Protein AF-A0AA38SJX4-F1 (afdb_monomer_lite)

Structure (mmCIF, N/CA/C/O backbone):
data_AF-A0AA38SJX4-F1
#
_entry.id   AF-A0AA38SJX4-F1
#
loop_
_atom_site.group_PDB
_atom_site.id
_atom_site.type_symbol
_atom_site.label_atom_id
_atom_site.label_alt_id
_atom_site.label_comp_id
_atom_site.label_asym_id
_atom_site.label_entity_id
_atom_site.label_seq_id
_atom_site.pdbx_PDB_ins_code
_atom_site.Cartn_x
_atom_site.Cartn_y
_atom_site.Cartn_z
_atom_site.occupancy
_atom_site.B_iso_or_equiv
_atom_site.auth_seq_id
_atom_site.auth_comp_id
_atom_site.auth_asym_id
_atom_site.auth_atom_id
_atom_site.pdbx_PDB_model_num
ATOM 1 N N . MET A 1 1 ? 19.675 -22.986 15.579 1.00 31.70 1 MET A N 1
ATOM 2 C CA . MET A 1 1 ? 18.837 -21.992 16.276 1.00 31.70 1 MET A CA 1
ATOM 3 C C . MET A 1 1 ? 17.656 -21.711 15.359 1.00 31.70 1 MET A C 1
ATOM 5 O O . MET A 1 1 ? 17.859 -21.145 14.297 1.00 31.70 1 MET A O 1
ATOM 9 N N . LYS A 1 2 ? 16.484 -22.285 15.649 1.00 25.39 2 LYS A N 1
ATOM 10 C CA . LYS A 1 2 ? 15.277 -22.107 14.831 1.00 25.39 2 LYS A CA 1
ATOM 11 C C . LYS A 1 2 ? 14.527 -20.916 15.412 1.00 25.39 2 LYS A C 1
ATOM 13 O O . LYS A 1 2 ? 14.099 -20.999 16.559 1.00 25.39 2 LYS A O 1
ATOM 18 N N . TYR A 1 3 ? 14.403 -19.830 14.657 1.00 29.89 3 TYR A N 1
ATOM 19 C CA . TYR A 1 3 ? 13.421 -18.801 14.979 1.00 29.89 3 TYR A CA 1
ATOM 20 C C . TYR A 1 3 ? 12.045 -19.470 14.898 1.00 29.89 3 TYR A C 1
ATOM 22 O O . TYR A 1 3 ? 11.749 -20.079 13.864 1.00 29.89 3 TYR A O 1
ATOM 30 N N . PRO A 1 4 ? 11.231 -19.469 15.967 1.00 36.31 4 PRO A N 1
ATOM 31 C CA . PRO A 1 4 ? 9.876 -19.960 15.846 1.00 36.31 4 PRO A CA 1
ATOM 32 C C . PRO A 1 4 ? 9.162 -19.006 14.892 1.00 36.31 4 PRO A C 1
ATOM 34 O O . PRO A 1 4 ? 9.014 -17.821 15.179 1.00 36.31 4 PRO A O 1
ATOM 37 N N . ALA A 1 5 ? 8.780 -19.525 13.726 1.00 39.41 5 ALA A N 1
ATOM 38 C CA . ALA A 1 5 ? 7.816 -18.872 12.865 1.00 39.41 5 ALA A CA 1
ATOM 39 C C . ALA A 1 5 ? 6.580 -18.592 13.726 1.00 39.41 5 ALA A C 1
ATOM 41 O O . ALA A 1 5 ? 5.920 -19.525 14.189 1.00 39.41 5 ALA A O 1
ATOM 42 N N . VAL A 1 6 ? 6.323 -17.315 14.008 1.00 38.84 6 VAL A N 1
ATOM 43 C CA . VAL A 1 6 ? 5.141 -16.878 14.746 1.00 38.84 6 VAL A CA 1
ATOM 44 C C . VAL A 1 6 ? 3.952 -17.091 13.815 1.00 38.84 6 VAL A C 1
ATOM 46 O O . VAL A 1 6 ? 3.635 -16.282 12.948 1.00 38.84 6 VAL A O 1
ATOM 49 N N . SER A 1 7 ? 3.363 -18.275 13.933 1.00 40.12 7 SER A N 1
ATOM 50 C CA . SER A 1 7 ? 2.125 -18.663 13.283 1.00 40.12 7 SER A CA 1
ATOM 51 C C . SER A 1 7 ? 0.978 -18.142 14.137 1.00 40.12 7 SER A C 1
ATOM 53 O O . SER A 1 7 ? 0.666 -18.754 15.149 1.00 40.12 7 SER A O 1
ATOM 55 N N . THR A 1 8 ? 0.429 -16.989 13.744 1.00 37.12 8 THR A N 1
ATOM 56 C CA . THR A 1 8 ? -1.003 -16.627 13.779 1.00 37.12 8 THR A CA 1
ATOM 57 C C . THR A 1 8 ? -1.141 -15.1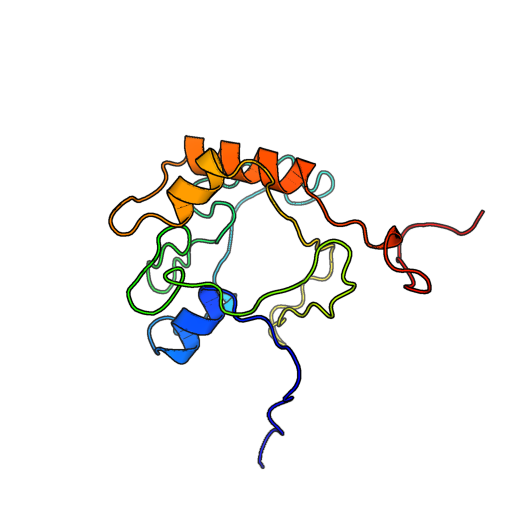84 13.275 1.00 37.12 8 THR A C 1
ATOM 59 O O . THR A 1 8 ? -0.817 -14.246 13.990 1.00 37.12 8 THR A O 1
ATOM 62 N N . ALA A 1 9 ? -1.574 -15.038 12.014 1.00 41.00 9 ALA A N 1
ATOM 63 C CA . ALA A 1 9 ? -1.917 -13.789 11.312 1.00 41.00 9 ALA A CA 1
ATOM 64 C C . ALA A 1 9 ? -0.812 -12.712 11.170 1.00 41.00 9 ALA A C 1
ATOM 66 O O . ALA A 1 9 ? -0.988 -11.559 11.546 1.00 41.00 9 ALA A O 1
ATOM 67 N N . VAL A 1 10 ? 0.309 -13.060 10.525 1.00 53.69 10 VAL A N 1
ATOM 68 C CA . VAL A 1 10 ? 1.253 -12.057 9.997 1.00 53.69 10 VAL A CA 1
ATOM 69 C C . VAL A 1 10 ? 0.800 -11.675 8.589 1.00 53.69 10 VAL A C 1
ATOM 71 O O . VAL A 1 10 ? 0.822 -12.517 7.690 1.00 53.69 10 VAL A O 1
ATOM 74 N N . TRP A 1 11 ? 0.378 -10.430 8.390 1.00 57.25 11 TRP A N 1
ATOM 75 C CA . TRP A 1 11 ? -0.145 -9.948 7.111 1.00 57.25 11 TRP A CA 1
ATOM 76 C C . TRP A 1 11 ? 0.851 -10.141 5.980 1.00 57.25 11 TRP A C 1
ATOM 78 O O . TRP A 1 11 ? 2.032 -9.801 6.078 1.00 57.25 11 TRP A O 1
ATOM 88 N N . PHE A 1 12 ? 0.351 -10.696 4.883 1.00 69.31 12 PHE A N 1
ATOM 89 C CA . PHE A 1 12 ? 1.113 -10.861 3.659 1.00 69.31 12 PHE A CA 1
ATOM 90 C C . PHE A 1 12 ? 0.986 -9.580 2.832 1.00 69.31 12 PHE A C 1
ATOM 92 O O . PHE A 1 12 ? 0.141 -9.470 1.944 1.00 69.31 12 PHE A O 1
ATOM 99 N N . PHE A 1 13 ? 1.810 -8.579 3.149 1.00 90.12 13 PHE A N 1
ATOM 100 C CA . PHE A 1 13 ? 2.002 -7.439 2.252 1.00 90.12 13 PHE A CA 1
ATOM 101 C C . PHE A 1 13 ? 2.584 -7.925 0.923 1.00 90.12 13 PHE A C 1
ATOM 103 O O . PHE A 1 13 ? 3.343 -8.897 0.891 1.00 90.12 13 PHE A O 1
ATOM 110 N N . ARG A 1 14 ? 2.293 -7.213 -0.172 1.00 97.56 14 ARG A N 1
ATOM 111 C CA . ARG A 1 14 ? 2.881 -7.516 -1.489 1.00 97.56 14 ARG A CA 1
ATOM 112 C C . ARG A 1 14 ? 4.412 -7.562 -1.422 1.00 97.56 14 ARG A C 1
ATOM 114 O O . ARG A 1 14 ? 5.004 -8.477 -1.981 1.00 97.56 14 ARG A O 1
ATOM 121 N N . THR A 1 15 ? 5.019 -6.669 -0.640 1.00 97.44 15 THR A N 1
ATOM 122 C CA . THR A 1 15 ? 6.461 -6.638 -0.358 1.00 97.44 15 THR A CA 1
ATOM 123 C C . THR A 1 15 ? 6.978 -7.925 0.281 1.00 97.44 15 THR A C 1
ATOM 125 O O . THR A 1 15 ? 7.986 -8.476 -0.151 1.00 97.44 15 THR A O 1
ATOM 128 N N . ARG A 1 16 ? 6.254 -8.465 1.270 1.00 95.69 16 ARG A N 1
ATOM 129 C CA . ARG A 1 16 ? 6.612 -9.742 1.897 1.00 95.69 16 ARG A CA 1
ATOM 130 C C . ARG A 1 16 ? 6.515 -10.898 0.904 1.00 95.69 16 ARG A C 1
ATOM 132 O O . ARG A 1 16 ? 7.428 -11.711 0.849 1.00 95.69 16 ARG A O 1
ATOM 139 N N . LEU A 1 17 ? 5.444 -10.956 0.112 1.00 96.38 17 LEU A N 1
ATOM 140 C CA . LEU A 1 17 ? 5.280 -11.986 -0.920 1.00 96.38 17 LEU A CA 1
ATOM 141 C C . LEU A 1 17 ? 6.375 -11.896 -1.994 1.00 96.38 17 LEU A C 1
ATOM 143 O O . LEU A 1 17 ? 6.856 -12.922 -2.467 1.00 96.38 17 LEU A O 1
ATOM 147 N N . GLY A 1 18 ? 6.811 -10.683 -2.347 1.00 97.00 18 GLY A N 1
ATOM 148 C CA . GLY A 1 18 ? 7.964 -10.457 -3.220 1.00 97.00 18 GLY A CA 1
ATOM 149 C C . GLY A 1 18 ? 9.264 -11.025 -2.642 1.00 97.00 18 GLY A C 1
ATOM 150 O O . GLY A 1 18 ? 10.009 -11.697 -3.357 1.00 97.00 18 GLY A O 1
ATOM 151 N N . ALA A 1 19 ? 9.508 -10.825 -1.345 1.00 97.00 19 ALA A N 1
ATOM 152 C CA . ALA A 1 19 ? 10.668 -11.389 -0.655 1.00 97.00 19 ALA A CA 1
ATOM 153 C C . ALA A 1 19 ? 10.595 -12.921 -0.525 1.00 97.00 19 ALA A C 1
ATOM 155 O O . ALA A 1 19 ? 11.564 -13.611 -0.833 1.00 97.00 19 ALA A O 1
ATOM 156 N N . GLU A 1 20 ? 9.441 -13.476 -0.138 1.00 95.88 20 GLU A N 1
ATOM 157 C CA . GLU A 1 20 ? 9.222 -14.929 -0.028 1.00 95.88 20 GLU A CA 1
ATOM 158 C C . GLU A 1 20 ? 9.334 -15.642 -1.388 1.00 95.88 20 GLU A C 1
ATOM 160 O O . GLU A 1 20 ? 9.776 -16.788 -1.447 1.00 95.88 20 GLU A O 1
ATOM 165 N N . ALA A 1 21 ? 9.013 -14.951 -2.487 1.00 96.88 21 ALA A N 1
ATOM 166 C CA . ALA A 1 21 ? 9.235 -15.426 -3.854 1.00 96.88 21 ALA A CA 1
ATOM 167 C C . ALA A 1 21 ? 10.693 -15.271 -4.341 1.00 96.88 21 ALA A C 1
ATOM 169 O O . ALA A 1 21 ? 11.000 -15.642 -5.474 1.00 96.88 21 ALA A O 1
ATOM 170 N N . GLY A 1 22 ? 11.591 -14.709 -3.524 1.00 97.75 22 GLY A N 1
ATOM 171 C CA . GLY A 1 22 ? 12.994 -14.474 -3.877 1.00 97.75 22 GLY A CA 1
ATOM 172 C C . GLY A 1 22 ? 13.216 -13.348 -4.894 1.00 97.75 22 GLY A C 1
ATOM 173 O O . GLY A 1 22 ? 14.277 -13.292 -5.512 1.00 97.75 22 GLY A O 1
ATOM 174 N N . LEU A 1 23 ? 12.226 -12.472 -5.093 1.00 98.25 23 LEU A N 1
ATOM 175 C CA . LEU A 1 23 ? 12.286 -11.355 -6.043 1.00 98.25 23 LEU A CA 1
ATOM 176 C C . LEU A 1 23 ? 12.725 -10.046 -5.385 1.00 98.25 23 LEU A C 1
ATOM 178 O O . LEU A 1 23 ? 13.314 -9.194 -6.047 1.00 98.25 23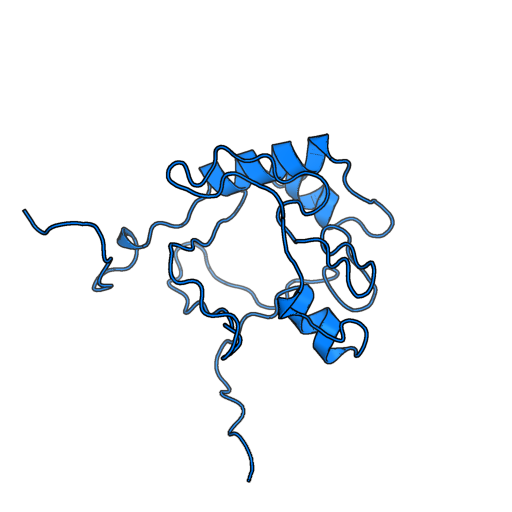 LEU A O 1
ATOM 182 N N . ASP A 1 24 ? 12.453 -9.893 -4.091 1.00 98.00 24 ASP A N 1
ATOM 183 C CA . ASP A 1 24 ? 12.853 -8.729 -3.309 1.00 98.00 24 ASP A CA 1
ATOM 184 C C . ASP A 1 24 ? 13.937 -9.096 -2.297 1.00 98.00 24 ASP A C 1
ATOM 186 O O . ASP A 1 24 ? 13.689 -9.773 -1.300 1.00 98.00 24 ASP A O 1
ATOM 190 N N . THR A 1 25 ? 15.162 -8.658 -2.576 1.00 98.00 25 THR A N 1
ATOM 191 C CA . THR A 1 25 ? 16.337 -8.948 -1.747 1.00 98.00 25 THR A CA 1
ATOM 192 C C . THR A 1 25 ? 16.474 -8.019 -0.540 1.00 98.00 25 THR A C 1
ATOM 194 O O . THR A 1 25 ? 17.380 -8.221 0.261 1.00 98.00 25 THR A O 1
ATOM 197 N N . CYS A 1 26 ? 15.661 -6.963 -0.454 1.00 97.62 26 CYS A N 1
ATOM 198 C CA . CYS A 1 26 ? 15.644 -6.006 0.652 1.00 97.62 26 CYS A CA 1
ATOM 199 C C . CYS A 1 26 ? 14.221 -5.432 0.773 1.00 97.62 26 CYS A C 1
ATOM 201 O O . CYS A 1 26 ? 13.983 -4.307 0.316 1.00 97.62 26 CYS A O 1
ATOM 203 N N . PRO A 1 27 ? 13.250 -6.196 1.304 1.00 97.06 27 PRO A N 1
ATOM 204 C CA . PRO A 1 27 ? 11.859 -5.749 1.390 1.00 97.06 27 PRO A CA 1
ATOM 205 C C . PRO A 1 27 ? 11.703 -4.425 2.156 1.00 97.06 27 PRO A C 1
ATOM 207 O O . PRO A 1 27 ? 10.902 -3.572 1.768 1.00 97.06 27 PRO A O 1
ATOM 210 N N . GLU A 1 28 ? 12.508 -4.216 3.196 1.00 96.94 28 GLU A N 1
ATOM 211 C CA . GLU A 1 28 ? 12.570 -2.995 4.000 1.00 96.94 28 GLU A CA 1
ATOM 212 C C . GLU A 1 28 ? 13.115 -1.776 3.234 1.00 96.94 28 GLU A C 1
ATOM 214 O O . GLU A 1 28 ? 12.869 -0.646 3.641 1.00 96.94 28 GLU A O 1
ATOM 219 N N . CYS A 1 29 ? 13.791 -1.971 2.093 1.00 97.75 29 CYS A N 1
ATOM 220 C CA . CYS A 1 29 ? 14.295 -0.886 1.241 1.00 97.75 29 CYS A CA 1
ATOM 221 C C . CYS A 1 29 ? 13.201 -0.222 0.375 1.00 97.75 29 CYS A C 1
ATOM 223 O O . CYS A 1 29 ? 13.512 0.612 -0.481 1.00 97.75 29 CYS A O 1
ATOM 225 N N . THR A 1 30 ? 11.927 -0.591 0.539 1.00 98.25 30 THR A N 1
ATOM 226 C CA . THR A 1 30 ? 10.805 0.062 -0.151 1.00 98.25 30 THR A CA 1
ATOM 227 C C . THR A 1 30 ? 10.538 1.435 0.473 1.00 98.25 30 THR A C 1
ATOM 229 O O . THR A 1 30 ? 9.747 1.556 1.405 1.00 98.25 30 THR A O 1
ATOM 232 N N . ILE A 1 31 ? 11.210 2.471 -0.036 1.00 98.19 31 ILE A N 1
ATOM 233 C CA . ILE A 1 31 ? 11.253 3.813 0.563 1.00 98.19 31 ILE A CA 1
ATOM 234 C C . ILE A 1 31 ? 10.708 4.902 -0.378 1.00 98.19 31 ILE A C 1
ATOM 236 O O . ILE A 1 31 ? 10.874 4.845 -1.597 1.00 98.19 31 ILE A O 1
ATOM 240 N N . LEU A 1 32 ? 10.054 5.917 0.196 1.00 98.62 32 LEU A N 1
ATOM 241 C CA . LEU A 1 32 ? 9.711 7.178 -0.464 1.00 98.62 32 LEU A CA 1
ATOM 242 C C . LEU A 1 32 ? 10.629 8.278 0.079 1.00 98.62 32 LEU A C 1
ATOM 244 O O . LEU A 1 32 ? 10.462 8.722 1.212 1.00 98.62 32 LEU A O 1
ATOM 248 N N . GLU A 1 33 ? 11.587 8.726 -0.726 1.00 97.69 33 GLU A N 1
ATOM 249 C CA . GLU A 1 33 ? 12.529 9.782 -0.352 1.00 97.69 33 GLU A CA 1
ATOM 250 C C . GLU A 1 33 ? 13.082 10.522 -1.587 1.00 97.69 33 GLU A C 1
ATOM 252 O O . GLU A 1 33 ? 13.108 9.949 -2.681 1.00 97.69 33 GLU A O 1
ATOM 257 N N . PRO A 1 34 ? 13.548 11.779 -1.443 1.00 97.81 34 PRO A N 1
ATOM 258 C CA . PRO A 1 34 ? 13.394 12.651 -0.275 1.00 97.81 34 PRO A CA 1
ATOM 259 C C . PRO A 1 34 ? 11.981 13.254 -0.192 1.00 97.81 34 PRO A C 1
ATOM 261 O O . PRO A 1 34 ? 11.430 13.695 -1.199 1.00 97.81 34 PRO A O 1
ATOM 264 N N . VAL A 1 35 ? 11.408 13.324 1.015 1.00 98.31 35 VAL A N 1
ATOM 265 C CA . VAL A 1 35 ? 10.101 13.953 1.284 1.00 98.31 35 VAL A CA 1
ATOM 266 C C . VAL A 1 35 ? 10.072 14.642 2.651 1.00 98.31 35 VAL A C 1
ATOM 268 O O . VAL A 1 35 ? 10.859 14.319 3.538 1.00 98.31 35 VAL A O 1
ATOM 271 N N . SER A 1 36 ? 9.143 15.581 2.844 1.00 98.06 36 SER A N 1
ATOM 272 C CA . SER A 1 36 ? 8.826 16.119 4.172 1.00 98.06 36 SER A CA 1
ATOM 273 C C . SER A 1 36 ? 7.820 15.193 4.857 1.00 98.06 36 SER A C 1
ATOM 275 O O . SER A 1 36 ? 6.619 15.320 4.651 1.00 98.06 36 SER A O 1
ATOM 277 N N . SER A 1 37 ? 8.321 14.236 5.639 1.00 96.88 37 SER A N 1
ATOM 278 C CA . SER A 1 37 ? 7.508 13.252 6.375 1.00 96.88 37 SER A CA 1
ATOM 279 C C . SER A 1 37 ? 7.056 13.728 7.763 1.00 96.88 37 SER A C 1
ATOM 281 O O . SER A 1 37 ? 6.298 13.040 8.442 1.00 96.88 37 SER A O 1
ATOM 283 N N . TRP A 1 38 ? 7.524 14.897 8.210 1.00 97.19 38 TRP A N 1
ATOM 284 C CA . TRP A 1 38 ? 7.210 15.480 9.514 1.00 97.19 38 TRP A CA 1
ATOM 285 C C . TRP A 1 38 ? 7.224 17.017 9.441 1.00 97.19 38 TRP A C 1
ATOM 287 O O . TRP A 1 38 ? 8.059 17.574 8.723 1.00 97.19 38 TRP A O 1
ATOM 297 N N . PRO A 1 39 ? 6.366 17.732 10.202 1.00 96.94 39 PRO A N 1
ATOM 298 C CA . PRO A 1 39 ? 5.343 17.220 11.126 1.00 96.94 39 PRO A CA 1
ATOM 299 C C . PRO A 1 39 ? 4.008 16.871 10.465 1.00 96.94 39 PRO A C 1
ATOM 301 O O . PRO A 1 39 ? 3.182 16.213 11.091 1.00 96.94 39 PRO A O 1
ATOM 304 N N . ASN A 1 40 ? 3.771 17.322 9.231 1.00 97.12 40 ASN A N 1
ATOM 305 C CA . ASN A 1 40 ? 2.550 16.985 8.513 1.00 97.12 40 ASN A CA 1
ATOM 306 C C . ASN A 1 40 ? 2.724 15.630 7.813 1.00 97.12 40 ASN A C 1
ATOM 308 O O . ASN A 1 40 ? 3.427 15.541 6.810 1.00 97.12 40 ASN A O 1
ATOM 312 N N . LEU A 1 41 ? 2.081 14.600 8.364 1.00 96.44 41 LEU A N 1
ATOM 313 C CA . LEU A 1 41 ? 2.253 13.201 7.963 1.00 96.44 41 LEU A CA 1
ATOM 314 C C . LEU A 1 41 ? 1.665 12.866 6.583 1.00 96.44 41 LEU A C 1
ATOM 316 O O . LEU A 1 41 ? 1.987 11.812 6.046 1.00 96.44 41 LEU A O 1
ATOM 320 N N . THR A 1 42 ? 0.828 13.741 6.020 1.00 96.56 42 THR A N 1
ATOM 321 C CA . THR A 1 42 ? 0.108 13.513 4.753 1.00 96.56 42 THR A CA 1
ATOM 322 C C . THR A 1 42 ? 0.397 14.577 3.689 1.00 96.56 42 THR A C 1
ATOM 324 O O . THR A 1 42 ? -0.167 14.568 2.603 1.00 96.56 42 THR A O 1
ATOM 327 N N . ALA A 1 43 ? 1.291 15.534 3.964 1.00 97.19 43 ALA A N 1
ATOM 328 C CA . ALA A 1 43 ? 1.590 16.604 3.006 1.00 97.19 43 ALA A CA 1
ATOM 329 C C . ALA A 1 43 ? 2.416 16.138 1.797 1.00 97.19 43 ALA A C 1
ATOM 331 O O . ALA A 1 43 ? 2.378 16.772 0.741 1.00 97.19 43 ALA A O 1
ATOM 332 N N . ALA A 1 44 ? 3.233 15.099 1.968 1.00 98.19 44 ALA A N 1
ATOM 333 C CA . ALA A 1 44 ? 4.150 14.648 0.934 1.00 98.19 44 ALA A CA 1
ATOM 334 C C . ALA A 1 44 ? 3.414 13.818 -0.133 1.00 98.19 44 ALA A C 1
ATOM 336 O O . ALA A 1 44 ? 2.800 12.811 0.211 1.00 98.19 44 ALA A O 1
ATOM 337 N N . PRO A 1 45 ? 3.524 14.162 -1.429 1.00 98.38 45 PRO A N 1
ATOM 338 C CA . PRO A 1 45 ? 2.967 13.324 -2.481 1.00 98.38 45 PRO A CA 1
ATOM 339 C C . PRO A 1 45 ? 3.709 11.985 -2.570 1.00 98.38 45 PRO A C 1
ATOM 341 O O . PRO A 1 45 ? 4.940 11.934 -2.490 1.00 98.38 45 PRO A O 1
ATOM 344 N N . VAL A 1 46 ? 2.973 10.900 -2.822 1.00 98.56 46 VAL A N 1
ATOM 345 C CA . VAL A 1 46 ? 3.535 9.533 -2.833 1.00 98.56 46 VAL A CA 1
ATOM 346 C C . VAL A 1 46 ? 4.266 9.162 -4.122 1.00 98.56 46 VAL A C 1
ATOM 348 O O . VAL A 1 46 ? 4.967 8.148 -4.179 1.00 98.56 46 VAL A O 1
ATOM 351 N N . GLY A 1 47 ? 4.118 9.968 -5.177 1.00 98.25 47 GLY A N 1
ATOM 352 C CA . GLY A 1 47 ? 4.854 9.825 -6.432 1.00 98.25 47 GLY A CA 1
ATOM 353 C C . GLY A 1 47 ? 4.824 8.403 -7.006 1.00 98.25 47 GLY A C 1
ATOM 354 O O . GLY A 1 47 ? 3.766 7.791 -7.161 1.00 98.25 47 GLY A O 1
ATOM 355 N N . ARG A 1 48 ? 6.004 7.865 -7.351 1.00 98.44 48 ARG A N 1
ATOM 356 C CA . ARG A 1 48 ? 6.126 6.498 -7.886 1.00 98.44 48 ARG A CA 1
ATOM 357 C C . ARG A 1 48 ? 5.850 5.433 -6.828 1.00 98.44 48 ARG A C 1
ATOM 359 O O . ARG A 1 48 ? 5.359 4.368 -7.202 1.00 98.44 48 ARG A O 1
ATOM 366 N N . SER A 1 49 ? 6.140 5.705 -5.557 1.00 98.81 49 SER A N 1
ATOM 367 C CA . SER A 1 49 ? 5.919 4.744 -4.476 1.00 98.81 49 SER A CA 1
ATOM 368 C C . SER A 1 49 ? 4.451 4.359 -4.393 1.00 98.81 49 SER A C 1
ATOM 370 O O . SER A 1 49 ? 4.151 3.170 -4.353 1.00 98.81 49 SER A O 1
ATOM 372 N N . GLY A 1 50 ? 3.540 5.330 -4.484 1.00 98.69 50 GLY A N 1
ATOM 373 C CA . GLY A 1 50 ? 2.108 5.066 -4.352 1.00 98.69 50 GLY A CA 1
ATOM 374 C C . GLY A 1 50 ? 1.744 4.396 -3.018 1.00 98.69 50 GLY A C 1
ATOM 375 O O . GLY A 1 50 ? 2.606 4.230 -2.151 1.00 98.69 50 GLY A O 1
ATOM 376 N N . PRO A 1 51 ? 0.485 3.962 -2.853 1.00 98.62 51 PRO A N 1
ATOM 377 C CA . PRO A 1 51 ? 0.029 3.350 -1.606 1.00 98.62 51 PRO A CA 1
ATOM 378 C C . PRO A 1 51 ? 0.621 1.954 -1.347 1.00 98.62 51 PRO A C 1
ATOM 380 O O . PRO A 1 51 ? 0.611 1.490 -0.210 1.00 98.62 51 PRO A O 1
ATOM 383 N N . CYS A 1 52 ? 1.119 1.250 -2.373 1.00 98.56 52 CYS A N 1
ATOM 384 C CA . CYS A 1 52 ? 1.688 -0.097 -2.214 1.00 98.56 52 CYS A CA 1
ATOM 385 C C . CYS A 1 52 ? 3.224 -0.135 -2.162 1.00 98.56 52 CYS A C 1
ATOM 387 O O . CYS A 1 52 ? 3.780 -1.191 -1.866 1.00 98.56 52 CYS A O 1
ATOM 389 N N . GLY A 1 53 ? 3.904 0.976 -2.447 1.00 98.62 53 GLY A N 1
ATOM 390 C CA . GLY A 1 53 ? 5.362 1.071 -2.449 1.00 98.62 53 GLY A CA 1
ATOM 391 C C . GLY A 1 53 ? 6.033 0.734 -3.789 1.00 98.62 53 GLY A C 1
ATOM 392 O O . GLY A 1 53 ? 5.545 -0.056 -4.603 1.00 98.62 53 GLY A O 1
ATOM 393 N N . TYR A 1 54 ? 7.204 1.337 -4.000 1.00 98.81 54 TYR A N 1
ATOM 394 C CA . TYR A 1 54 ? 8.134 1.023 -5.084 1.00 98.81 54 TYR A CA 1
ATOM 395 C C . TYR A 1 54 ? 9.503 0.716 -4.479 1.00 98.81 54 TYR A C 1
ATOM 397 O O . TYR A 1 54 ? 10.068 1.554 -3.778 1.00 98.81 54 TYR A O 1
ATOM 405 N N . ASN A 1 55 ? 10.047 -0.469 -4.751 1.00 98.75 55 ASN A N 1
ATOM 406 C CA . ASN A 1 55 ? 11.364 -0.851 -4.263 1.00 98.75 55 ASN A CA 1
ATOM 407 C C . ASN A 1 55 ? 12.427 -0.587 -5.332 1.00 98.75 55 ASN A C 1
ATOM 409 O O . ASN A 1 55 ? 12.563 -1.337 -6.303 1.00 98.75 55 ASN A O 1
ATOM 413 N N . ALA A 1 56 ? 13.212 0.474 -5.143 1.00 98.50 56 ALA A N 1
ATOM 414 C CA . ALA A 1 56 ? 14.262 0.863 -6.078 1.00 98.50 56 ALA A CA 1
ATOM 415 C C . ALA A 1 56 ? 15.410 -0.159 -6.164 1.00 98.50 56 ALA A C 1
ATOM 417 O O . ALA A 1 56 ? 16.028 -0.271 -7.222 1.00 98.50 56 ALA A O 1
ATOM 418 N N . ARG A 1 57 ? 15.673 -0.933 -5.097 1.00 98.12 57 ARG A N 1
ATOM 419 C CA . ARG A 1 57 ? 16.761 -1.928 -5.055 1.00 98.12 57 ARG A CA 1
ATOM 420 C C . ARG A 1 57 ? 16.608 -2.990 -6.139 1.00 98.12 57 ARG A C 1
ATOM 422 O O . ARG A 1 57 ? 17.594 -3.381 -6.756 1.00 98.12 57 ARG A O 1
ATOM 429 N N . VAL A 1 58 ? 15.377 -3.448 -6.333 1.00 98.38 58 VAL A N 1
ATOM 430 C CA . VAL A 1 58 ? 15.013 -4.537 -7.251 1.00 98.38 58 VAL A CA 1
ATOM 431 C C . VAL A 1 58 ? 14.109 -4.067 -8.394 1.00 98.38 58 VAL A C 1
ATOM 433 O O . VAL A 1 58 ? 13.691 -4.864 -9.225 1.00 98.38 58 VAL A O 1
ATOM 436 N N . SER A 1 59 ? 13.834 -2.761 -8.471 1.00 98.44 59 SER A N 1
ATOM 437 C CA . SER A 1 59 ? 12.957 -2.138 -9.473 1.00 98.44 59 SER A CA 1
ATOM 438 C C . SER A 1 59 ? 11.542 -2.734 -9.529 1.00 98.44 59 SER A C 1
ATOM 440 O O . SER A 1 59 ? 10.951 -2.836 -10.604 1.00 98.44 59 SER A O 1
ATOM 442 N N . ILE A 1 60 ? 10.980 -3.101 -8.372 1.00 98.62 60 ILE A N 1
ATOM 443 C CA . ILE A 1 60 ? 9.629 -3.673 -8.264 1.00 98.62 60 ILE A CA 1
ATOM 444 C C . ILE A 1 60 ? 8.623 -2.586 -7.890 1.00 98.62 60 ILE A C 1
ATOM 446 O O . ILE A 1 60 ? 8.798 -1.867 -6.908 1.00 98.62 60 ILE A O 1
ATOM 450 N N . ASP A 1 61 ? 7.543 -2.488 -8.665 1.00 98.62 61 ASP A N 1
ATOM 451 C CA . ASP A 1 61 ? 6.394 -1.635 -8.367 1.00 98.62 61 ASP A CA 1
ATOM 452 C C . ASP A 1 61 ? 5.249 -2.483 -7.801 1.00 98.62 61 ASP A C 1
ATOM 454 O O . ASP A 1 61 ? 4.552 -3.188 -8.533 1.00 98.62 61 ASP A O 1
ATOM 458 N N . TYR A 1 62 ? 5.050 -2.424 -6.483 1.00 98.62 62 TYR A N 1
ATOM 459 C CA . TYR A 1 62 ? 4.037 -3.232 -5.805 1.00 98.62 62 TYR A CA 1
ATOM 460 C C . TYR A 1 62 ? 2.612 -2.716 -6.023 1.00 98.62 62 TYR A C 1
ATOM 462 O O . TYR A 1 62 ? 1.657 -3.390 -5.636 1.00 98.62 62 TYR A O 1
ATOM 470 N N . ASN A 1 63 ? 2.427 -1.566 -6.682 1.00 98.62 63 ASN A N 1
ATOM 471 C CA . ASN A 1 63 ? 1.097 -1.051 -7.024 1.00 98.62 63 ASN A CA 1
ATOM 472 C C . ASN A 1 63 ? 0.414 -1.879 -8.121 1.00 98.62 63 ASN A C 1
ATOM 474 O O . ASN A 1 63 ? -0.803 -1.810 -8.264 1.00 98.62 63 ASN A O 1
ATOM 478 N N . GLN A 1 64 ? 1.168 -2.704 -8.849 1.00 97.62 64 GLN A N 1
ATOM 479 C CA . GLN A 1 64 ? 0.650 -3.618 -9.860 1.00 97.62 64 GLN A CA 1
ATOM 480 C C . GLN A 1 64 ? 0.705 -5.078 -9.364 1.00 97.62 64 GLN A C 1
ATOM 482 O O . GLN A 1 64 ? 1.702 -5.479 -8.753 1.00 97.62 64 GLN A O 1
ATOM 487 N N . PRO A 1 65 ? -0.332 -5.903 -9.611 1.00 97.44 65 PRO A N 1
ATOM 488 C CA . PRO A 1 65 ? -0.269 -7.339 -9.351 1.00 97.44 65 PRO A CA 1
ATOM 489 C C . PRO A 1 65 ? 0.799 -8.038 -10.196 1.00 97.44 65 PRO A C 1
ATOM 491 O O . PRO A 1 65 ? 1.038 -7.672 -11.347 1.00 97.44 65 PRO A O 1
ATOM 494 N N . SER A 1 66 ? 1.379 -9.104 -9.656 1.00 95.31 66 SER A N 1
ATOM 495 C CA . SER A 1 66 ? 2.250 -10.027 -10.390 1.00 95.31 66 SER A CA 1
ATOM 496 C C . SER A 1 66 ? 1.722 -11.453 -10.264 1.00 95.31 66 SER A C 1
ATOM 498 O O . SER A 1 66 ? 0.685 -11.686 -9.657 1.00 95.31 66 SER A O 1
ATOM 500 N N . THR A 1 67 ? 2.443 -12.446 -10.779 1.00 95.31 67 THR A N 1
ATOM 501 C CA . THR A 1 67 ? 2.118 -13.854 -10.502 1.00 95.31 67 THR A CA 1
ATOM 502 C C . THR A 1 67 ? 2.308 -14.242 -9.029 1.00 95.31 67 THR A C 1
ATOM 504 O O . THR A 1 67 ? 1.795 -15.275 -8.618 1.00 95.31 67 THR A O 1
ATOM 507 N N . ASN A 1 68 ? 3.037 -13.442 -8.238 1.00 95.50 68 ASN A N 1
ATOM 508 C CA . ASN A 1 68 ? 3.406 -13.751 -6.850 1.00 95.50 68 ASN A CA 1
ATOM 509 C C . ASN A 1 68 ? 2.634 -12.924 -5.806 1.00 95.50 68 ASN A C 1
ATOM 511 O O . ASN A 1 68 ? 2.654 -13.264 -4.628 1.00 95.50 68 ASN A O 1
ATOM 515 N N . TRP A 1 69 ? 1.959 -11.836 -6.200 1.00 96.50 69 TRP A N 1
ATOM 516 C CA . TRP A 1 69 ? 1.192 -10.988 -5.281 1.00 96.50 69 TRP A CA 1
ATOM 517 C C . TRP A 1 69 ? 0.036 -10.263 -5.974 1.00 96.50 69 TRP A C 1
ATOM 519 O O . TRP A 1 69 ? 0.058 -10.018 -7.176 1.00 96.50 69 TRP A O 1
ATOM 529 N N . GLY A 1 70 ? -0.965 -9.850 -5.192 1.00 94.69 70 GLY A N 1
ATOM 530 C CA . GLY A 1 70 ? -2.061 -8.999 -5.673 1.00 94.69 70 GLY A CA 1
ATOM 531 C C . GLY A 1 70 ? -3.089 -9.695 -6.573 1.00 94.69 70 GLY A C 1
ATOM 532 O O . GLY A 1 70 ? -3.956 -9.011 -7.102 1.00 94.69 70 GLY A O 1
ATOM 533 N N . VAL A 1 71 ? -3.007 -11.022 -6.737 1.00 89.44 71 VAL A N 1
ATOM 534 C CA . VAL A 1 71 ? -3.925 -11.827 -7.572 1.00 89.44 71 VAL A CA 1
ATOM 535 C C . VAL A 1 71 ? -5.179 -12.286 -6.839 1.00 89.44 71 VAL A C 1
ATOM 537 O O . VAL A 1 71 ? -6.229 -12.457 -7.449 1.00 89.44 71 VAL A O 1
ATOM 540 N N . SER A 1 72 ? -5.082 -12.487 -5.529 1.00 91.00 72 SER A N 1
ATOM 541 C CA . SER A 1 72 ? -6.191 -12.904 -4.679 1.00 91.00 72 SER A CA 1
ATOM 542 C C . SER A 1 72 ? -6.002 -12.344 -3.272 1.00 91.00 72 SER A C 1
ATOM 544 O O . SER A 1 72 ? -4.862 -12.087 -2.865 1.00 91.00 72 SER A O 1
ATOM 546 N N . PRO A 1 73 ? -7.088 -12.176 -2.500 1.00 93.06 73 PRO A N 1
ATOM 547 C CA . PRO A 1 73 ? -6.977 -11.899 -1.077 1.00 93.06 73 PRO A CA 1
ATOM 548 C C . PRO A 1 73 ? -6.117 -12.967 -0.392 1.00 93.06 73 PRO A C 1
ATOM 550 O O . PRO A 1 73 ? -6.296 -14.161 -0.627 1.00 93.06 73 PRO A O 1
ATOM 553 N N . VAL A 1 74 ? -5.186 -12.538 0.457 1.00 92.69 74 VAL A N 1
ATOM 554 C CA . VAL A 1 74 ? -4.352 -13.444 1.273 1.00 92.69 74 VAL A CA 1
ATOM 555 C C . VAL A 1 74 ? -5.049 -13.894 2.557 1.00 92.69 74 VAL A C 1
ATOM 557 O O . VAL A 1 74 ? -4.599 -14.811 3.235 1.00 92.69 74 VAL A O 1
ATOM 560 N N . VAL A 1 75 ? -6.146 -13.222 2.896 1.00 91.44 75 VAL A N 1
ATOM 561 C CA . VAL A 1 75 ? -6.970 -13.442 4.081 1.00 91.44 75 VAL A CA 1
ATOM 562 C C . VAL A 1 75 ? -8.332 -12.775 3.854 1.00 91.44 75 VAL A C 1
ATOM 564 O O . VAL A 1 75 ? -8.471 -11.906 2.991 1.00 91.44 75 VAL A O 1
ATOM 567 N N . SER A 1 76 ? -9.353 -13.192 4.596 1.00 91.62 76 SER A N 1
ATOM 568 C CA . SER A 1 76 ? -10.689 -12.592 4.571 1.00 91.62 76 SER A CA 1
ATOM 569 C C . SER A 1 76 ? -11.155 -12.299 5.990 1.00 91.62 76 SER A C 1
ATOM 571 O O . SER A 1 76 ? -10.872 -13.068 6.907 1.00 91.62 76 SER A O 1
ATOM 573 N N . TYR A 1 77 ? -11.885 -11.199 6.143 1.00 90.75 77 TYR A N 1
ATOM 574 C CA . TYR A 1 77 ? -12.420 -10.727 7.417 1.00 90.75 77 TYR A CA 1
ATOM 575 C C . TYR A 1 77 ? -13.899 -10.416 7.283 1.00 90.75 77 TYR A C 1
ATOM 577 O O . TYR A 1 77 ? -14.410 -10.204 6.181 1.00 90.75 77 TYR A O 1
ATOM 585 N N . THR A 1 78 ? -14.579 -10.347 8.418 1.00 94.81 78 THR A N 1
ATOM 586 C CA . THR A 1 78 ? -15.933 -9.800 8.486 1.00 94.81 78 THR A CA 1
ATOM 587 C C . THR A 1 78 ? -15.888 -8.300 8.770 1.00 94.81 78 THR A C 1
ATOM 589 O O . THR A 1 78 ? -14.980 -7.815 9.444 1.00 94.81 78 THR A O 1
ATOM 592 N N . ALA A 1 79 ? -16.885 -7.552 8.295 1.00 94.31 79 ALA A N 1
ATOM 593 C CA . ALA A 1 79 ? -17.000 -6.126 8.601 1.00 94.31 79 ALA A CA 1
ATOM 594 C C . ALA A 1 79 ? -17.036 -5.883 10.124 1.00 94.31 79 ALA A C 1
ATOM 596 O O . ALA A 1 79 ? -17.715 -6.605 10.854 1.00 94.31 79 ALA A O 1
ATOM 597 N N . GLY A 1 80 ? -16.288 -4.880 10.595 1.00 93.12 80 GLY A N 1
ATOM 598 C CA . GLY A 1 80 ? -16.175 -4.538 12.019 1.00 93.12 80 GLY A CA 1
ATOM 599 C C . GLY A 1 80 ? -15.297 -5.481 12.851 1.00 93.12 80 GLY A C 1
ATOM 600 O O . GLY A 1 80 ? -15.193 -5.302 14.062 1.00 93.12 80 GLY A O 1
ATOM 601 N N . GLN A 1 81 ? -14.660 -6.483 12.237 1.00 94.75 81 GLN A N 1
ATOM 602 C CA . GLN A 1 81 ? -13.739 -7.366 12.945 1.00 94.75 81 GLN A CA 1
ATOM 603 C C . GLN A 1 81 ? -12.496 -6.599 13.412 1.00 94.75 81 GLN A C 1
ATOM 605 O O . GLN A 1 81 ? -11.805 -5.976 12.608 1.00 94.75 81 GLN A O 1
ATOM 610 N N . VAL A 1 82 ? -12.177 -6.704 14.704 1.00 95.25 82 VAL A N 1
ATOM 611 C CA . VAL A 1 82 ? -10.871 -6.292 15.233 1.00 95.25 82 VAL A CA 1
ATOM 612 C C . VAL A 1 82 ? -9.844 -7.349 14.847 1.00 95.25 82 VAL A C 1
ATOM 614 O O . VAL A 1 82 ? -10.060 -8.544 15.059 1.00 95.25 82 VAL A O 1
ATOM 617 N N . VAL A 1 83 ? -8.735 -6.903 14.267 1.00 91.94 83 VAL A N 1
ATOM 618 C CA . VAL A 1 83 ? -7.684 -7.768 13.734 1.00 91.94 83 VAL A CA 1
ATOM 619 C C . VAL A 1 83 ? -6.326 -7.305 14.244 1.00 91.94 83 VAL A C 1
ATOM 621 O O . VAL A 1 83 ? -6.074 -6.104 14.343 1.00 91.94 83 VAL A O 1
ATOM 624 N N . ASP A 1 84 ? -5.445 -8.253 14.548 1.00 92.06 84 ASP A N 1
ATOM 625 C CA . ASP A 1 84 ? -4.041 -7.942 14.814 1.00 92.06 84 ASP A CA 1
ATOM 626 C C . ASP A 1 84 ? -3.404 -7.461 13.523 1.00 92.06 84 ASP A C 1
ATOM 628 O O . ASP A 1 84 ? -3.664 -8.076 12.502 1.00 92.06 84 ASP A O 1
ATOM 632 N N . VAL A 1 85 ? -2.578 -6.413 13.553 1.00 90.56 85 VAL A N 1
ATOM 633 C CA . VAL A 1 85 ? -1.783 -5.917 12.415 1.00 90.56 85 VAL A CA 1
ATOM 634 C C . VAL A 1 85 ? -0.326 -5.768 12.823 1.00 90.56 85 VAL A C 1
ATOM 636 O O . VAL A 1 85 ? -0.023 -5.320 13.926 1.00 90.56 85 VAL A O 1
ATOM 639 N N . GLN A 1 86 ? 0.593 -6.150 11.938 1.00 91.62 86 GLN A N 1
ATOM 640 C CA . GLN A 1 86 ? 2.026 -6.157 12.224 1.00 91.62 86 GLN A CA 1
ATOM 641 C C . GLN A 1 86 ? 2.814 -5.669 11.013 1.00 91.62 86 GLN A C 1
ATOM 643 O O . GLN A 1 86 ? 2.492 -6.026 9.884 1.00 91.62 86 GLN A O 1
ATOM 648 N N . TRP A 1 87 ? 3.877 -4.912 11.273 1.00 91.94 87 TRP A N 1
ATOM 649 C CA . TRP A 1 87 ? 4.918 -4.553 10.314 1.00 91.94 87 TRP A CA 1
ATOM 650 C C . TRP A 1 87 ? 6.289 -4.936 10.892 1.00 91.94 87 TRP A C 1
ATOM 652 O O . TRP A 1 87 ? 6.415 -5.171 12.098 1.00 91.94 87 TRP A O 1
ATOM 662 N N . CYS A 1 88 ? 7.302 -5.055 10.035 1.00 93.88 88 CYS A N 1
ATOM 663 C CA . CYS A 1 88 ? 8.666 -5.398 10.439 1.00 93.88 88 CYS A CA 1
ATOM 664 C C . CYS A 1 88 ? 9.565 -4.168 10.329 1.00 93.88 88 CYS A C 1
ATOM 666 O O . CYS A 1 88 ? 9.573 -3.508 9.294 1.00 93.88 88 CYS A O 1
ATOM 668 N N . VAL A 1 89 ? 10.331 -3.900 11.384 1.00 93.69 89 VAL A N 1
ATOM 669 C CA . VAL A 1 89 ? 11.381 -2.880 11.407 1.00 93.69 89 VAL A CA 1
ATOM 670 C C . VAL A 1 89 ? 12.736 -3.577 11.369 1.00 93.69 89 VAL A C 1
ATOM 672 O O . VAL A 1 89 ? 12.947 -4.550 12.098 1.00 93.69 89 VAL A O 1
ATOM 675 N N . ASP A 1 90 ? 13.634 -3.120 10.499 1.00 93.88 90 ASP A N 1
ATOM 676 C CA . ASP A 1 90 ? 15.015 -3.597 10.513 1.00 93.88 90 ASP A CA 1
ATOM 677 C C . ASP A 1 90 ? 15.743 -3.076 11.759 1.00 93.88 90 ASP A C 1
ATOM 679 O O . ASP A 1 90 ? 15.543 -1.936 12.180 1.00 93.88 90 ASP A O 1
ATOM 683 N N . HIS A 1 91 ? 16.622 -3.899 12.334 1.00 95.50 91 HIS A N 1
ATOM 684 C CA . HIS A 1 91 ? 17.375 -3.538 13.537 1.00 95.50 91 HIS A CA 1
ATOM 685 C C . HIS A 1 91 ? 18.213 -2.264 13.338 1.00 95.50 91 HIS A C 1
ATOM 687 O O . HIS A 1 91 ? 18.385 -1.483 14.273 1.00 95.50 91 HIS A O 1
ATOM 693 N N . ASN A 1 92 ? 18.729 -2.037 12.130 1.00 96.75 92 ASN A N 1
ATOM 694 C CA . ASN A 1 92 ? 19.559 -0.883 11.804 1.00 96.75 92 ASN A CA 1
ATOM 695 C C . ASN A 1 92 ? 18.749 0.279 11.195 1.00 96.75 92 ASN A C 1
ATOM 697 O O . ASN A 1 92 ? 19.339 1.305 10.853 1.00 96.75 92 ASN A O 1
ATOM 701 N N . GLY A 1 93 ? 17.426 0.133 11.072 1.00 94.06 93 GLY A N 1
ATOM 702 C CA . GLY A 1 93 ? 16.514 1.084 10.431 1.00 94.06 93 GLY A CA 1
ATOM 703 C C . GLY A 1 93 ? 15.355 1.543 11.321 1.00 94.06 93 GLY A C 1
ATOM 704 O O . GLY A 1 93 ? 14.328 1.977 10.805 1.00 94.06 93 GLY A O 1
ATOM 705 N N . ASP A 1 94 ? 15.472 1.439 12.647 1.00 96.50 94 ASP A N 1
ATOM 706 C CA . ASP A 1 94 ? 14.441 1.949 13.557 1.00 96.50 94 ASP A CA 1
ATOM 707 C C . ASP A 1 94 ? 14.490 3.484 13.637 1.00 96.50 94 ASP A C 1
ATOM 709 O O . ASP A 1 94 ? 15.325 4.084 14.319 1.00 96.50 94 ASP A O 1
ATOM 713 N N . HIS A 1 95 ? 13.595 4.126 12.888 1.00 94.75 95 HIS A N 1
ATOM 714 C CA . HIS A 1 95 ? 13.509 5.581 12.771 1.00 94.75 95 HIS A CA 1
ATOM 715 C C . HIS A 1 95 ? 12.553 6.230 13.790 1.00 94.75 95 HIS A C 1
ATOM 717 O O . HIS A 1 95 ? 12.431 7.457 13.816 1.00 94.75 95 HIS A O 1
ATOM 723 N N . GLY A 1 96 ? 11.859 5.444 14.623 1.00 95.31 96 GLY A N 1
ATOM 724 C CA . GLY A 1 96 ? 10.750 5.942 15.438 1.00 95.31 96 GLY A CA 1
ATOM 725 C C . GLY A 1 96 ? 9.599 6.512 14.590 1.00 95.31 96 GLY A C 1
ATOM 726 O O . GLY A 1 96 ? 9.254 5.975 13.541 1.00 95.31 96 GLY A O 1
ATOM 727 N N . GLY A 1 97 ? 8.987 7.611 15.044 1.00 94.62 97 GLY A N 1
ATOM 728 C CA . GLY A 1 97 ? 7.924 8.305 14.307 1.00 94.62 97 GLY A CA 1
ATOM 729 C C . GLY A 1 97 ? 6.517 7.744 14.544 1.00 94.62 97 GLY A C 1
ATOM 730 O O . GLY A 1 97 ? 6.177 7.326 15.652 1.00 94.62 97 GLY A O 1
ATOM 731 N N . MET A 1 98 ? 5.671 7.810 13.514 1.00 95.56 98 MET A N 1
ATOM 732 C CA . MET A 1 98 ? 4.269 7.382 13.549 1.00 95.56 98 MET A CA 1
ATOM 73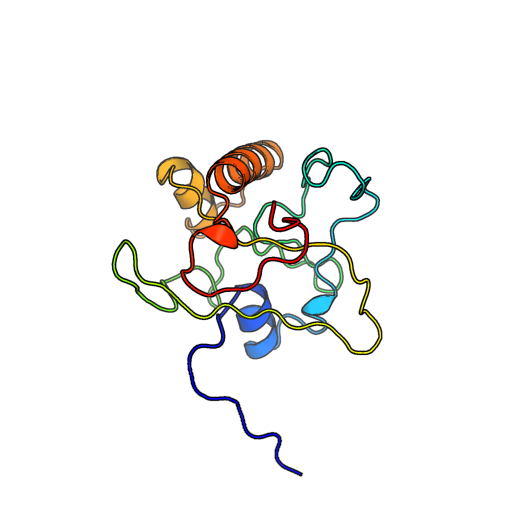3 C C . MET A 1 98 ? 3.949 6.522 12.325 1.00 95.56 98 MET A C 1
ATOM 735 O O . MET A 1 98 ? 4.475 6.765 11.243 1.00 95.56 98 MET A O 1
ATOM 739 N N . PHE A 1 99 ? 3.054 5.548 12.492 1.00 96.06 99 PHE A N 1
ATOM 740 C CA . PHE A 1 99 ? 2.536 4.708 11.412 1.00 96.06 99 PHE A CA 1
ATOM 741 C C . PHE A 1 99 ? 1.017 4.549 11.550 1.00 96.06 99 PHE A C 1
ATOM 743 O O . PHE A 1 99 ? 0.462 4.700 12.642 1.00 96.06 99 PHE A O 1
ATOM 750 N N . SER A 1 100 ? 0.342 4.233 10.448 1.00 95.94 100 SER A N 1
ATOM 751 C CA . SER A 1 100 ? -1.096 3.962 10.407 1.00 95.94 100 SER A CA 1
ATOM 752 C C . SER A 1 100 ? -1.416 2.882 9.373 1.00 95.94 100 SER A C 1
ATOM 754 O O . SER A 1 100 ? -0.613 2.589 8.487 1.00 95.94 100 SER A O 1
ATOM 756 N N . TYR A 1 101 ? -2.603 2.290 9.495 1.00 96.56 101 TYR A N 1
ATOM 757 C CA . TYR A 1 101 ? -3.177 1.381 8.504 1.00 96.56 101 TYR A CA 1
ATOM 758 C C . TYR A 1 101 ? -4.459 1.987 7.948 1.00 96.56 101 TYR A C 1
ATOM 760 O O . TYR A 1 101 ? -5.147 2.746 8.634 1.00 96.56 101 TYR A O 1
ATOM 768 N N . ARG A 1 102 ? -4.749 1.691 6.683 1.00 97.81 102 ARG A N 1
ATOM 769 C CA . ARG A 1 102 ? -5.727 2.430 5.885 1.00 97.81 102 ARG A CA 1
ATOM 770 C C . ARG A 1 102 ? -6.446 1.504 4.913 1.00 97.81 102 ARG A C 1
ATOM 772 O O . ARG A 1 102 ? -5.826 0.578 4.388 1.00 97.81 102 ARG A O 1
ATOM 779 N N . ILE A 1 103 ? -7.721 1.772 4.645 1.00 97.94 103 ILE A N 1
ATOM 780 C CA . ILE A 1 103 ? -8.529 1.055 3.649 1.00 97.94 103 ILE A CA 1
ATOM 781 C C . ILE A 1 103 ? -9.271 2.077 2.788 1.00 97.94 103 ILE A C 1
ATOM 783 O O . ILE A 1 103 ? -10.117 2.798 3.293 1.00 97.94 103 ILE A O 1
ATOM 787 N N . CYS A 1 104 ? -8.996 2.107 1.485 1.00 98.25 104 CYS A N 1
ATOM 788 C CA . CYS A 1 104 ? -9.795 2.870 0.529 1.00 98.25 104 CYS A CA 1
ATOM 789 C C . CYS A 1 104 ? -11.106 2.123 0.232 1.00 98.25 104 CYS A C 1
ATOM 791 O O . CYS A 1 104 ? -11.076 0.963 -0.185 1.00 98.25 104 CYS A O 1
ATOM 793 N N . ASP A 1 105 ? -12.248 2.782 0.428 1.00 97.56 105 ASP A N 1
ATOM 794 C CA . ASP A 1 105 ? -13.590 2.238 0.176 1.00 97.56 105 ASP A CA 1
ATOM 795 C C . ASP A 1 105 ? -14.078 2.456 -1.272 1.00 97.56 105 ASP A C 1
ATOM 797 O O . ASP A 1 105 ? -15.113 1.924 -1.681 1.00 97.56 105 ASP A O 1
ATOM 801 N N . ASN A 1 106 ? -13.304 3.174 -2.091 1.00 98.31 106 ASN A N 1
ATOM 802 C CA . ASN A 1 106 ? -13.559 3.331 -3.518 1.00 98.31 106 ASN A CA 1
ATOM 803 C C . ASN A 1 106 ? -13.021 2.132 -4.319 1.00 98.31 106 ASN A C 1
ATOM 805 O O . ASN A 1 106 ? -11.865 2.099 -4.752 1.00 98.31 106 ASN A O 1
ATOM 809 N N . GLN A 1 107 ? -13.893 1.153 -4.565 1.00 98.12 107 GLN A N 1
ATOM 810 C CA . GLN A 1 107 ? -13.523 -0.077 -5.266 1.00 98.12 107 GLN A CA 1
ATOM 811 C C . GLN A 1 107 ? -13.052 0.155 -6.711 1.00 98.12 107 GLN A C 1
ATOM 813 O O . GLN A 1 107 ? -12.163 -0.557 -7.171 1.00 98.12 107 GLN A O 1
ATOM 818 N N . GLU A 1 108 ? -13.598 1.135 -7.438 1.00 97.88 108 GLU A N 1
ATOM 819 C CA . GLU A 1 108 ? -13.157 1.425 -8.812 1.00 97.88 108 GLU A CA 1
ATOM 820 C C . GLU A 1 108 ? -11.701 1.896 -8.845 1.00 97.88 108 GLU A C 1
ATOM 822 O O . GLU A 1 108 ? -10.921 1.481 -9.705 1.00 97.88 108 GLU A O 1
ATOM 827 N N . LEU A 1 109 ? -11.317 2.718 -7.868 1.00 97.69 109 LEU A N 1
ATOM 828 C CA . LEU A 1 109 ? -9.950 3.186 -7.710 1.00 97.69 109 LEU A CA 1
ATOM 829 C C . LEU A 1 109 ? -9.017 2.045 -7.291 1.00 97.69 109 LEU A C 1
ATOM 831 O O . LEU A 1 109 ? -7.970 1.858 -7.908 1.00 97.69 109 LEU A O 1
ATOM 835 N N . VAL A 1 110 ? -9.428 1.226 -6.317 1.00 98.31 110 VAL A N 1
ATOM 836 C CA . VAL A 1 110 ? -8.669 0.045 -5.870 1.00 98.31 110 VAL A CA 1
ATOM 837 C C . VAL A 1 110 ? -8.500 -0.980 -6.997 1.00 98.31 110 VAL A C 1
ATOM 8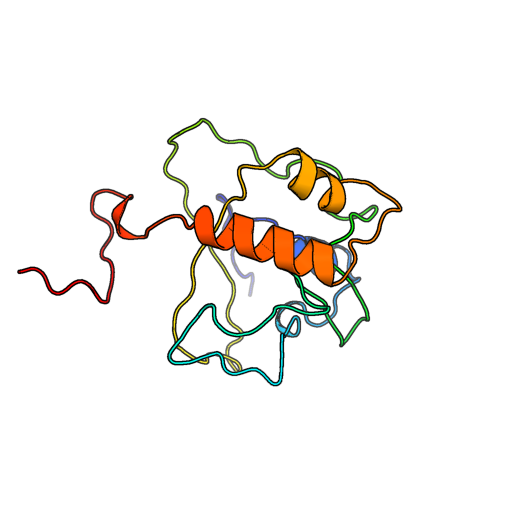39 O O . VAL A 1 110 ? -7.425 -1.563 -7.135 1.00 98.31 110 VAL A O 1
ATOM 842 N N . ASN A 1 111 ? -9.498 -1.165 -7.867 1.00 98.19 111 ASN A N 1
ATOM 843 C CA . ASN A 1 111 ? -9.431 -2.102 -8.993 1.00 98.19 111 ASN A CA 1
ATOM 844 C C . ASN A 1 111 ? -8.267 -1.806 -9.950 1.00 98.19 111 ASN A C 1
ATOM 846 O O . ASN A 1 111 ? -7.696 -2.738 -10.522 1.00 98.19 111 ASN A O 1
ATOM 850 N N . LYS A 1 112 ? -7.838 -0.545 -10.074 1.00 98.12 112 LYS A N 1
ATOM 851 C CA . LYS A 1 112 ? -6.641 -0.181 -10.851 1.00 98.12 112 LYS A CA 1
ATOM 852 C C . LYS A 1 112 ? -5.366 -0.825 -10.294 1.00 98.12 112 LYS A C 1
ATOM 854 O O . LYS A 1 112 ? -4.478 -1.180 -11.057 1.00 98.12 112 LYS A O 1
ATOM 859 N N . PHE A 1 113 ? -5.300 -1.052 -8.984 1.00 98.31 113 PHE A N 1
ATOM 860 C CA . PHE A 1 113 ? -4.178 -1.704 -8.293 1.00 98.31 113 PHE A CA 1
ATOM 861 C C . PHE A 1 113 ? -4.323 -3.229 -8.236 1.00 98.31 113 PHE A C 1
ATOM 863 O O . PHE A 1 113 ? -3.422 -3.920 -7.755 1.00 98.31 113 PHE A O 1
ATOM 870 N N . LEU A 1 114 ? -5.459 -3.765 -8.693 1.00 97.62 114 LEU A N 1
ATOM 871 C CA . LEU A 1 114 ? -5.786 -5.194 -8.726 1.00 97.62 114 LEU A CA 1
ATOM 872 C C . LEU A 1 114 ? -5.853 -5.761 -10.149 1.00 97.62 114 LEU A C 1
ATOM 874 O O . LEU A 1 114 ? -5.985 -6.969 -10.306 1.00 97.62 114 LEU A O 1
ATOM 878 N N . THR A 1 115 ? -5.743 -4.919 -11.179 1.00 96.31 115 THR A N 1
ATOM 879 C CA . THR A 1 115 ? -5.842 -5.335 -12.584 1.00 96.31 115 THR A CA 1
ATOM 880 C C . THR A 1 115 ? -4.476 -5.795 -13.110 1.00 96.31 115 THR A C 1
ATOM 882 O O . THR A 1 115 ? -3.573 -4.965 -13.263 1.00 96.31 115 THR A O 1
ATOM 885 N N . PRO A 1 116 ? -4.280 -7.091 -13.429 1.00 94.75 116 PRO A N 1
ATOM 886 C CA . PRO A 1 116 ? -3.026 -7.568 -14.007 1.00 94.75 116 PRO A CA 1
ATOM 887 C C . PRO A 1 116 ? -2.719 -6.867 -15.335 1.00 94.75 116 PRO A C 1
ATOM 889 O O . PRO A 1 116 ? -3.612 -6.628 -16.145 1.00 94.75 116 PRO A O 1
ATOM 892 N N . GLY A 1 117 ? -1.450 -6.534 -15.571 1.00 94.75 117 GLY A N 1
ATOM 893 C CA . GLY A 1 117 ? -1.026 -5.850 -16.799 1.00 94.75 117 GLY A CA 1
ATOM 894 C C . GLY A 1 117 ? -1.307 -4.341 -16.838 1.00 94.75 117 GLY A C 1
ATOM 895 O O . GLY A 1 117 ? -0.741 -3.658 -17.686 1.00 94.75 117 GLY A O 1
ATOM 896 N N . TYR A 1 118 ? -2.075 -3.795 -15.891 1.00 97.69 118 TYR A N 1
ATOM 897 C CA . TYR A 1 118 ? -2.257 -2.352 -15.739 1.00 97.69 118 TYR A CA 1
ATOM 898 C C . TYR A 1 118 ? -1.354 -1.790 -14.635 1.00 97.69 118 TYR A C 1
ATOM 900 O O . TYR A 1 118 ? -1.377 -2.278 -13.507 1.00 97.69 118 TYR A O 1
ATOM 908 N N . LEU A 1 119 ? -0.554 -0.771 -14.955 1.00 98.38 119 LEU A N 1
ATOM 909 C CA . LEU A 1 119 ? 0.293 -0.069 -13.990 1.00 98.38 119 LEU A CA 1
ATOM 910 C C . LEU A 1 119 ? -0.323 1.306 -13.681 1.00 98.38 119 LEU A C 1
ATOM 912 O O . LEU A 1 119 ? -0.343 2.148 -14.583 1.00 98.38 119 LEU A O 1
ATOM 916 N N . PRO A 1 120 ? -0.791 1.562 -12.442 1.00 98.62 120 PRO A N 1
ATOM 917 C CA . PRO A 1 120 ? -1.346 2.861 -12.074 1.00 98.62 120 PRO A CA 1
ATOM 918 C C . PRO A 1 120 ? -0.364 4.011 -12.314 1.00 98.62 120 PRO A C 1
ATOM 920 O O . PRO A 1 120 ? 0.819 3.933 -11.961 1.00 98.62 120 PRO A O 1
ATOM 923 N N . THR A 1 121 ? -0.864 5.104 -12.884 1.00 98.69 121 THR A N 1
ATOM 924 C CA . THR A 1 121 ? -0.092 6.336 -13.089 1.00 98.69 121 THR A CA 1
ATOM 925 C C . THR A 1 121 ? 0.214 7.036 -11.762 1.00 98.69 121 THR A C 1
ATOM 927 O O . THR A 1 121 ? -0.414 6.769 -10.740 1.00 98.69 121 THR A O 1
ATOM 930 N N . GLY A 1 122 ? 1.147 7.996 -11.765 1.00 98.56 122 GLY A N 1
ATOM 931 C CA . GLY A 1 122 ? 1.431 8.806 -10.571 1.00 98.56 122 GLY A CA 1
ATOM 932 C C . GLY A 1 122 ? 0.203 9.559 -10.040 1.00 98.56 122 GLY A C 1
ATOM 933 O O . GLY A 1 122 ? 0.013 9.643 -8.831 1.00 98.56 122 GLY A O 1
ATOM 934 N N . ALA A 1 123 ? -0.670 10.043 -10.930 1.00 98.69 123 ALA A N 1
ATOM 935 C CA . ALA A 1 123 ? -1.909 10.712 -10.535 1.00 98.69 123 ALA A CA 1
ATOM 936 C C . ALA A 1 123 ? -2.911 9.740 -9.896 1.00 98.69 123 ALA A C 1
ATOM 938 O O . ALA A 1 123 ? -3.538 10.075 -8.898 1.00 98.69 123 ALA A O 1
ATOM 939 N N . GLU A 1 124 ? -3.039 8.525 -10.429 1.00 98.75 124 GLU A N 1
ATOM 940 C CA . GLU A 1 124 ? -3.922 7.499 -9.857 1.00 98.75 124 GLU A CA 1
ATOM 941 C C . GLU A 1 124 ? -3.391 6.957 -8.533 1.00 98.75 124 GLU A C 1
ATOM 943 O O . GLU A 1 124 ? -4.177 6.662 -7.639 1.00 98.75 124 GLU A O 1
ATOM 948 N N . LYS A 1 125 ? -2.065 6.878 -8.382 1.00 98.88 125 LYS A N 1
ATOM 949 C CA . LYS A 1 125 ? -1.396 6.598 -7.107 1.00 98.88 125 LYS A CA 1
ATOM 950 C C . LYS A 1 125 ? -1.713 7.654 -6.059 1.00 98.88 125 LYS A C 1
ATOM 952 O O . LYS A 1 125 ? -2.072 7.275 -4.952 1.00 98.88 125 LYS A O 1
ATOM 957 N N . GLN A 1 126 ? -1.648 8.938 -6.410 1.00 98.81 126 GLN A N 1
ATOM 958 C CA . GLN A 1 126 ? -2.013 10.002 -5.476 1.00 98.81 126 GLN A CA 1
ATOM 959 C C . GLN A 1 126 ? -3.512 9.990 -5.153 1.00 98.81 126 GLN A C 1
ATOM 961 O O . GLN A 1 126 ? -3.876 10.042 -3.992 1.00 98.81 126 GLN A O 1
ATOM 966 N N . GLN A 1 127 ? -4.387 9.823 -6.147 1.00 98.69 127 GLN A N 1
ATOM 967 C CA . GLN A 1 127 ? -5.831 9.718 -5.894 1.00 98.69 127 GLN A CA 1
ATOM 968 C C . GLN A 1 127 ? -6.164 8.544 -4.965 1.00 98.69 127 GLN A C 1
ATOM 970 O O . GLN A 1 127 ? -7.023 8.659 -4.094 1.00 98.69 127 GLN A O 1
ATOM 975 N N . ALA A 1 128 ? -5.499 7.399 -5.157 1.00 98.75 128 ALA A N 1
ATOM 976 C CA . ALA A 1 128 ? -5.663 6.248 -4.280 1.00 98.75 128 ALA A CA 1
ATOM 977 C C . ALA A 1 128 ? -5.139 6.536 -2.876 1.00 98.75 128 ALA A C 1
ATOM 979 O O . ALA A 1 128 ? -5.815 6.192 -1.913 1.00 98.75 128 ALA A O 1
ATOM 980 N N . GLU A 1 129 ? -3.982 7.186 -2.758 1.00 98.81 129 GLU A N 1
ATOM 981 C CA . GLU A 1 129 ? -3.434 7.626 -1.476 1.00 98.81 129 GLU A CA 1
ATOM 982 C C . GLU A 1 129 ? -4.421 8.513 -0.716 1.00 98.81 129 GLU A C 1
ATOM 984 O O . GLU A 1 129 ? -4.730 8.205 0.431 1.00 98.81 129 GLU A O 1
ATOM 989 N N . ASP A 1 130 ? -5.002 9.519 -1.371 1.00 98.75 130 ASP A N 1
ATOM 990 C CA . ASP A 1 130 ? -5.995 10.412 -0.766 1.00 98.75 130 ASP A CA 1
ATOM 991 C C . ASP A 1 130 ? -7.224 9.620 -0.260 1.00 98.75 130 ASP A C 1
ATOM 993 O O . ASP A 1 130 ? -7.750 9.872 0.826 1.00 98.75 130 ASP A O 1
ATOM 997 N N . CYS A 1 131 ? -7.658 8.601 -1.013 1.00 98.81 131 CYS A N 1
ATOM 998 C CA . CYS A 1 131 ? -8.721 7.685 -0.586 1.00 98.81 131 CYS A CA 1
ATOM 999 C C . CYS A 1 131 ? -8.313 6.834 0.630 1.00 98.81 131 CYS A C 1
ATOM 1001 O O . CYS A 1 131 ? -9.099 6.654 1.559 1.00 98.81 131 CYS A O 1
ATOM 1003 N N . PHE A 1 132 ? -7.082 6.316 0.657 1.00 98.75 132 PHE A N 1
ATOM 1004 C CA . PHE A 1 132 ? -6.563 5.582 1.809 1.00 98.75 132 PHE A CA 1
ATOM 1005 C C . PHE A 1 132 ? -6.432 6.490 3.039 1.00 98.75 132 PHE A C 1
ATOM 1007 O O . PHE A 1 132 ? -6.782 6.068 4.136 1.00 98.75 132 PHE A O 1
ATOM 1014 N N . GLU A 1 133 ? -5.964 7.732 2.896 1.00 98.44 133 GLU A N 1
ATOM 1015 C CA . GLU A 1 133 ? -5.915 8.700 3.999 1.00 98.44 133 GLU A CA 1
ATOM 1016 C C . GLU A 1 133 ? -7.301 8.947 4.606 1.00 98.44 133 GLU A C 1
ATOM 1018 O O . GLU A 1 133 ? -7.449 8.881 5.830 1.00 98.44 133 GLU A O 1
ATOM 1023 N N . ALA A 1 134 ? -8.325 9.138 3.767 1.00 98.31 134 ALA A N 1
ATOM 1024 C CA . ALA A 1 134 ? -9.712 9.264 4.217 1.00 98.31 134 ALA A CA 1
ATOM 1025 C C . ALA A 1 134 ? -10.213 8.005 4.952 1.00 98.31 134 ALA A C 1
ATOM 1027 O O . ALA A 1 134 ? -10.990 8.109 5.900 1.00 98.31 134 ALA A O 1
ATOM 1028 N N . GLY A 1 135 ? -9.727 6.828 4.557 1.00 98.00 135 GLY A N 1
ATOM 1029 C CA . GLY A 1 135 ? -10.024 5.535 5.170 1.00 98.00 135 GLY A CA 1
ATOM 1030 C C . GLY A 1 135 ? -9.026 5.083 6.238 1.00 98.00 135 GLY A C 1
ATOM 1031 O O . GLY A 1 135 ? -8.780 3.882 6.392 1.00 98.00 135 GLY A O 1
ATOM 1032 N N . THR A 1 136 ? -8.401 6.022 6.954 1.00 97.88 136 THR A N 1
ATOM 1033 C CA . THR A 1 136 ? -7.502 5.696 8.070 1.00 97.88 136 THR A CA 1
ATOM 1034 C C . THR A 1 136 ? -8.245 4.946 9.167 1.00 97.88 136 THR A C 1
ATOM 1036 O O . THR A 1 136 ? -9.286 5.401 9.623 1.00 97.88 136 THR A O 1
ATOM 1039 N N . LEU A 1 137 ? -7.674 3.827 9.624 1.00 96.00 137 LEU A N 1
ATOM 1040 C CA . LEU A 1 137 ? -8.183 3.027 10.737 1.00 96.00 137 LEU A CA 1
ATOM 1041 C C . LEU A 1 137 ? -7.616 3.580 12.057 1.00 96.00 137 LEU A C 1
ATOM 1043 O O . LEU A 1 137 ? -6.430 3.373 12.346 1.00 96.00 137 LEU A O 1
ATOM 1047 N N . PRO A 1 138 ? -8.404 4.312 12.864 1.00 95.38 138 PRO A N 1
ATOM 1048 C CA . PRO A 1 138 ? -7.898 4.971 14.056 1.00 95.38 138 PRO A CA 1
ATOM 1049 C C . PRO A 1 138 ? -7.485 3.965 15.130 1.00 95.38 138 PRO A C 1
ATOM 1051 O O . PRO A 1 138 ? -8.204 3.024 15.457 1.00 95.38 138 PRO A O 1
ATOM 1054 N N . CYS A 1 139 ? -6.353 4.227 15.786 1.00 92.75 139 CYS A N 1
ATOM 1055 C CA . CYS A 1 139 ? -5.908 3.452 16.950 1.00 92.75 139 CYS A CA 1
ATOM 1056 C 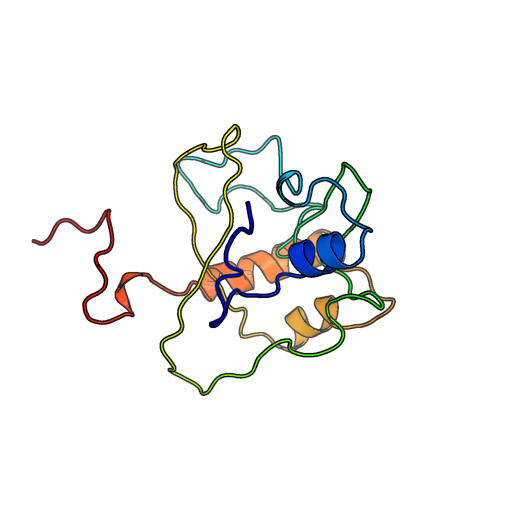C . CYS A 1 139 ? -6.948 3.453 18.092 1.00 92.75 139 CYS A C 1
ATOM 1058 O O . CYS A 1 139 ? -6.970 2.538 18.912 1.00 92.75 139 CYS A O 1
ATOM 1060 N N . THR A 1 140 ? -7.801 4.480 18.140 1.00 93.69 140 THR A N 1
ATOM 1061 C CA . THR A 1 140 ? -8.859 4.674 19.138 1.00 93.69 140 THR A CA 1
ATOM 1062 C C . THR A 1 140 ? -10.089 3.793 18.932 1.00 93.69 140 THR A C 1
ATOM 1064 O O . THR A 1 140 ? -10.898 3.696 19.851 1.00 93.69 140 THR A O 1
ATOM 1067 N N . ASP A 1 141 ? -10.232 3.141 17.775 1.00 93.44 141 ASP A N 1
ATOM 1068 C CA . ASP A 1 141 ? -11.415 2.327 17.466 1.00 93.44 141 ASP A CA 1
ATOM 1069 C C . ASP A 1 141 ? -11.362 0.943 18.136 1.00 93.44 141 ASP A C 1
ATOM 1071 O O . ASP A 1 141 ? -12.385 0.276 18.300 1.00 93.44 141 ASP A O 1
ATOM 1075 N N . VAL A 1 142 ? -10.181 0.512 18.594 1.00 94.38 142 VAL A N 1
ATOM 1076 C CA . VAL A 1 142 ? -10.006 -0.751 19.319 1.00 94.38 142 VAL A CA 1
ATOM 1077 C C . VAL A 1 142 ? -10.173 -0.522 20.820 1.00 94.38 142 VAL A C 1
ATOM 1079 O O . VAL A 1 142 ? -9.321 0.063 21.494 1.00 94.38 142 VAL A O 1
ATOM 1082 N N . THR A 1 143 ? -11.272 -1.033 21.380 1.00 92.56 143 THR A N 1
ATOM 1083 C CA . THR A 1 143 ? -11.556 -0.922 22.819 1.00 92.56 143 THR A CA 1
ATOM 1084 C C . THR A 1 143 ? -10.426 -1.533 23.653 1.00 92.56 143 THR A C 1
ATOM 1086 O O . THR A 1 143 ? -10.076 -2.699 23.496 1.00 92.56 143 THR A O 1
ATOM 1089 N N . GLY A 1 144 ? -9.868 -0.746 24.578 1.00 90.88 144 GLY A N 1
ATOM 1090 C CA . GLY A 1 144 ? -8.788 -1.177 25.473 1.00 90.88 144 GLY A CA 1
ATOM 1091 C C . GLY A 1 144 ? -7.374 -0.997 24.911 1.00 90.88 144 GLY A C 1
ATOM 1092 O O . GLY A 1 144 ? -6.412 -1.078 25.681 1.00 90.88 144 GLY A O 1
ATOM 1093 N N . GLN A 1 145 ? -7.227 -0.676 23.621 1.00 91.50 145 GLN A N 1
ATOM 1094 C CA . GLN A 1 145 ? -5.934 -0.349 23.031 1.00 91.50 145 GLN A CA 1
ATOM 1095 C C . GLN A 1 145 ? -5.418 0.983 23.585 1.00 91.50 145 GLN A C 1
ATOM 1097 O O . GLN A 1 145 ? -6.134 1.982 23.666 1.00 91.50 145 GLN A O 1
ATOM 1102 N N . ARG A 1 146 ? -4.151 1.009 24.014 1.00 90.44 146 ARG A N 1
ATOM 1103 C CA . ARG A 1 146 ? -3.497 2.255 24.428 1.00 90.44 146 ARG A CA 1
ATOM 1104 C C . ARG A 1 146 ? -2.955 2.961 23.196 1.00 90.44 146 ARG A C 1
ATOM 1106 O O . ARG A 1 146 ? -2.045 2.448 22.559 1.00 90.44 146 ARG A O 1
ATOM 1113 N N . SER A 1 147 ? -3.464 4.156 22.924 1.00 80.88 147 SER A N 1
ATOM 1114 C CA . SER A 1 147 ? -2.994 5.021 21.840 1.00 80.88 147 SER A CA 1
ATOM 1115 C C . SER A 1 147 ? -2.044 6.097 22.395 1.00 80.88 147 SER A C 1
ATOM 1117 O O . SER A 1 147 ? -2.500 7.010 23.091 1.00 80.88 147 SER A O 1
ATOM 1119 N N . PRO A 1 148 ? -0.725 6.017 22.144 1.00 66.31 148 PRO A N 1
ATOM 1120 C CA . PRO A 1 148 ? 0.215 7.062 22.543 1.00 66.31 148 PRO A CA 1
ATOM 1121 C C . PRO A 1 148 ? -0.100 8.351 21.766 1.00 66.31 148 PRO A C 1
ATOM 1123 O O . PRO A 1 148 ? -0.161 8.328 20.543 1.00 66.31 148 PRO A O 1
ATOM 1126 N N . GLY A 1 149 ? -0.340 9.464 22.468 1.00 59.00 149 GLY A N 1
ATOM 1127 C CA . GLY A 1 149 ? -0.651 10.773 21.864 1.00 59.00 149 GLY A CA 1
ATOM 1128 C C . GLY A 1 149 ? -1.982 11.385 22.313 1.00 59.00 149 GLY A C 1
ATOM 1129 O O . GLY A 1 149 ? -2.105 12.607 22.354 1.00 59.00 149 GLY A O 1
ATOM 1130 N N . LEU A 1 150 ? -2.939 10.569 22.765 1.00 49.97 150 LEU A N 1
ATOM 1131 C CA . LEU A 1 150 ? -4.151 11.055 23.425 1.00 49.97 150 LEU A CA 1
ATOM 1132 C C . LEU A 1 150 ? -3.858 11.185 24.929 1.00 49.97 150 LEU A C 1
ATOM 1134 O O . LEU A 1 15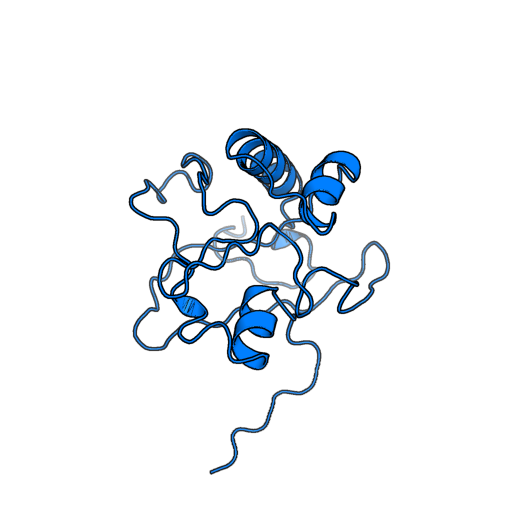0 ? -3.848 10.191 25.660 1.00 49.97 150 LEU A O 1
ATOM 1138 N N . ARG A 1 151 ? -3.562 12.400 25.417 1.00 41.91 151 ARG A N 1
ATOM 1139 C CA . ARG A 1 151 ? -3.577 12.636 26.871 1.00 41.91 151 ARG A CA 1
ATOM 1140 C C . ARG A 1 151 ? -4.999 12.340 27.338 1.00 41.91 151 ARG A C 1
ATOM 1142 O O . ARG A 1 151 ? -5.936 12.958 26.843 1.00 41.91 151 ARG A O 1
ATOM 1149 N N . ARG A 1 152 ? -5.154 11.380 28.253 1.00 47.16 152 ARG A N 1
ATOM 1150 C CA . ARG A 1 152 ? -6.412 11.199 28.981 1.00 47.16 152 ARG A CA 1
ATOM 1151 C C . ARG A 1 152 ? -6.682 12.519 29.703 1.00 47.16 152 ARG A C 1
ATOM 1153 O O . ARG A 1 152 ? -5.901 12.878 30.584 1.00 47.16 152 ARG A O 1
ATOM 1160 N N . GLY A 1 153 ? -7.675 13.265 29.224 1.00 41.44 153 GLY A N 1
ATOM 1161 C CA . GLY A 1 153 ? -8.290 14.345 29.989 1.00 41.44 153 GLY A CA 1
ATOM 1162 C C . GLY A 1 153 ? -9.011 13.783 31.201 1.00 41.44 153 GLY A C 1
ATOM 1163 O O . GLY A 1 153 ? -9.422 12.600 31.134 1.00 41.44 153 GLY A O 1
#

Organism: NCBI:txid91930

pLDDT: mean 90.24, std 17.3, range [25.39, 98.88]

InterPro domains:
  IPR052282 Starch-active lytic polysaccharide monooxygenase [PTHR36575] (15-108)

Secondary structure (DSSP, 8-state):
-------S-----HHHHHHHTT--S-GGG----S---SS-TT-S--TTTTTT-EETTTTEETTS--SSSSSS-S----TT----------TT---------B----HHHHHHTTSTT----HHHHHHHHHHHHHTB--GGGSTT---TT----

Sequence (153 aa):
MKYPAVSTAVWFFRTRLGAEAGLDTCPECTILEPVSSWPNLTAAPVGRSGPCGYNARVSIDYNQPSTNWGVSPVVSYTAGQVVDVQWCVDHNGDHGGMFSYRICDNQELVNKFLTPGYLPTGAEKQQAEDCFEAGTLPCTDVTGQRSPGLRRG

Radius of gyration: 16.45 Å; chains: 1; bounding box: 37×39×47 Å

Foldseek 3Di:
DDDPPPPDDADDQLLNLCVVVVQDPCSVQQDDDDFCCPDPNQPTQCFQQFPRTARPVRRDRLLADDPRDLQDDPDDDDPPDDDDYDDDADPVGCPDDDDWFFDQPPVVLSVQSNDHPHDDHSVSSRVVSVSRVVGTDDQVSDPPRDDPPDDDD